Protein AF-T1BD79-F1 (afdb_monomer_lite)

Foldseek 3Di:
DAAEDEQCPDPDGCVVVVVCVVVVHDPVRYDYQVVQQVCLLVDQEAEAEPDDLQADCCCDVPPPDPNPVPHHRPNVSHPYYDYDD

Secondary structure (DSSP, 8-state):
--EE--TT-SSSTTHHHHHHHHTT--GGGEE-HHHHTTTGGG-S-EEEES-SGGG-THHHH-TTSTTTT-----GGGSS-EEEE-

Structure (mmCIF, N/CA/C/O backbone):
data_AF-T1BD79-F1
#
_entry.id   AF-T1BD79-F1
#
loop_
_atom_site.group_PDB
_atom_site.id
_atom_site.type_symbol
_atom_site.label_atom_id
_atom_site.label_alt_id
_atom_site.label_comp_id
_atom_site.label_asym_id
_atom_site.label_entity_id
_atom_site.label_seq_id
_atom_site.pdbx_PDB_ins_code
_atom_site.Cartn_x
_atom_site.Cartn_y
_atom_site.Cartn_z
_atom_site.occupancy
_atom_site.B_iso_or_equiv
_atom_site.auth_seq_id
_atom_site.auth_comp_id
_atom_site.auth_asym_id
_atom_site.auth_atom_id
_atom_site.pdbx_PDB_model_num
ATOM 1 N N . MET A 1 1 ? -6.441 -0.463 14.016 1.00 89.06 1 MET A N 1
ATOM 2 C CA . MET A 1 1 ? -6.729 -0.035 12.630 1.00 89.06 1 MET A CA 1
ATOM 3 C C . MET A 1 1 ? -5.659 0.962 12.242 1.00 89.06 1 MET A C 1
ATOM 5 O O . MET A 1 1 ? -5.380 1.832 13.055 1.00 89.06 1 MET A O 1
ATOM 9 N N . ARG A 1 2 ? -5.038 0.799 11.076 1.00 95.62 2 ARG A N 1
ATOM 10 C CA . ARG A 1 2 ? -3.959 1.659 10.578 1.00 95.62 2 ARG A CA 1
ATOM 11 C C . ARG A 1 2 ? -4.205 1.970 9.098 1.00 95.62 2 ARG A C 1
ATOM 13 O O . ARG A 1 2 ? -4.973 1.254 8.454 1.00 95.62 2 ARG A O 1
ATOM 20 N N . PHE A 1 3 ? -3.575 3.019 8.584 1.00 96.94 3 PHE A N 1
ATOM 21 C CA . PHE A 1 3 ? -3.704 3.517 7.216 1.00 96.94 3 PHE A CA 1
ATOM 22 C C . PHE A 1 3 ? -2.325 3.540 6.542 1.00 96.94 3 PHE A C 1
ATOM 24 O O . PHE A 1 3 ? -1.637 4.559 6.602 1.00 96.94 3 PHE A O 1
ATOM 31 N N . PRO A 1 4 ? -1.912 2.433 5.902 1.00 96.81 4 PRO A N 1
ATOM 32 C CA . PRO A 1 4 ? -0.710 2.404 5.079 1.00 96.81 4 PRO A CA 1
ATOM 33 C C . PRO A 1 4 ? -0.865 3.314 3.861 1.00 96.81 4 PRO A C 1
ATOM 35 O O . PRO A 1 4 ? -1.790 3.129 3.064 1.00 96.81 4 PRO A O 1
ATOM 38 N N . ILE A 1 5 ? 0.038 4.278 3.695 1.00 95.88 5 ILE A N 1
ATOM 39 C CA . ILE A 1 5 ? 0.032 5.209 2.568 1.00 95.88 5 ILE A CA 1
ATOM 40 C C . ILE A 1 5 ? 1.268 4.996 1.708 1.00 95.88 5 ILE A C 1
ATOM 42 O O . ILE A 1 5 ? 2.404 5.185 2.131 1.00 95.88 5 ILE A O 1
ATOM 46 N N . HIS A 1 6 ? 1.027 4.662 0.443 1.00 95.81 6 HIS A N 1
ATOM 47 C CA . HIS A 1 6 ? 2.079 4.659 -0.558 1.00 95.81 6 HIS A CA 1
ATOM 48 C C . HIS A 1 6 ? 2.512 6.106 -0.874 1.00 95.81 6 HIS A C 1
ATOM 50 O O . HIS A 1 6 ? 1.639 6.944 -1.115 1.00 95.81 6 HIS A O 1
ATOM 56 N N . PRO A 1 7 ? 3.818 6.426 -0.972 1.00 92.19 7 PRO A N 1
ATOM 57 C CA . PRO A 1 7 ? 4.300 7.804 -1.153 1.00 92.19 7 PRO A CA 1
ATOM 58 C C . PRO A 1 7 ? 3.775 8.499 -2.421 1.00 92.19 7 PRO A C 1
ATOM 60 O O . PRO A 1 7 ? 3.585 9.714 -2.435 1.00 92.19 7 PRO A O 1
ATOM 63 N N . VAL A 1 8 ? 3.508 7.729 -3.483 1.00 92.75 8 VAL A N 1
ATOM 64 C CA . VAL A 1 8 ? 2.893 8.228 -4.732 1.00 92.75 8 VAL A CA 1
ATOM 65 C C . VAL A 1 8 ? 1.396 7.914 -4.871 1.00 92.75 8 VAL A C 1
ATOM 67 O O . VAL A 1 8 ? 0.856 7.976 -5.973 1.00 92.75 8 VAL A O 1
ATOM 70 N N . ALA A 1 9 ? 0.704 7.553 -3.784 1.00 92.75 9 ALA A N 1
ATOM 71 C CA . ALA A 1 9 ? -0.749 7.390 -3.818 1.00 92.75 9 ALA A CA 1
ATOM 72 C C . ALA A 1 9 ? -1.440 8.724 -4.147 1.00 92.75 9 ALA A C 1
ATOM 74 O O . ALA A 1 9 ? -1.191 9.750 -3.513 1.00 92.75 9 ALA A O 1
ATOM 75 N N . GLY A 1 10 ? -2.342 8.697 -5.130 1.00 91.81 10 GLY A N 1
ATOM 76 C CA . GLY A 1 10 ? -3.050 9.878 -5.620 1.00 91.81 10 GLY A CA 1
ATOM 77 C C . GLY A 1 10 ? -2.353 10.534 -6.815 1.00 91.81 10 GLY A C 1
ATOM 78 O O . GLY A 1 10 ? -1.820 9.864 -7.696 1.00 91.81 10 GLY A O 1
ATOM 79 N N . ARG A 1 11 ? -2.442 11.865 -6.897 1.00 90.88 11 ARG A N 1
ATOM 80 C CA . ARG A 1 11 ? -1.952 12.667 -8.043 1.00 90.88 11 ARG A CA 1
ATOM 81 C C . ARG A 1 11 ? -0.971 13.785 -7.669 1.00 90.88 11 ARG A C 1
ATOM 83 O O . ARG A 1 11 ? -0.537 14.520 -8.547 1.00 90.88 11 ARG A O 1
ATOM 90 N N . MET A 1 12 ? -0.633 13.922 -6.387 1.00 91.31 12 MET A N 1
ATOM 91 C CA . MET A 1 12 ? 0.348 14.891 -5.883 1.00 91.31 12 MET A CA 1
ATOM 92 C C . MET A 1 12 ? 1.127 14.281 -4.707 1.00 91.31 12 MET A C 1
ATOM 94 O O . 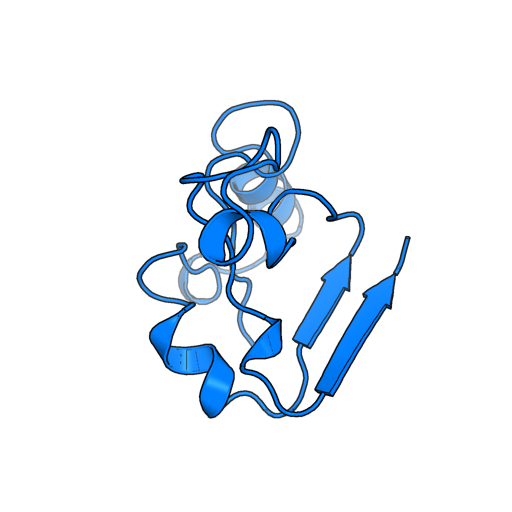MET A 1 12 ? 0.592 13.397 -4.036 1.00 91.31 12 MET A O 1
ATOM 98 N N . PRO A 1 13 ? 2.367 14.715 -4.427 1.00 89.62 13 PRO A N 1
ATOM 99 C CA . PRO A 1 13 ? 3.080 14.283 -3.227 1.00 89.62 13 PRO A CA 1
ATOM 100 C C . PRO A 1 13 ? 2.260 14.567 -1.961 1.00 89.62 13 PRO A C 1
ATOM 102 O O . PRO A 1 13 ? 1.730 15.666 -1.802 1.00 89.62 13 PRO A O 1
ATOM 105 N N . GLY A 1 14 ? 2.125 13.569 -1.084 1.00 87.00 14 GLY A N 1
ATOM 106 C CA . GLY A 1 14 ? 1.362 13.693 0.163 1.00 87.00 14 GLY A CA 1
ATOM 107 C C . GLY A 1 14 ? -0.156 13.840 -0.011 1.00 87.00 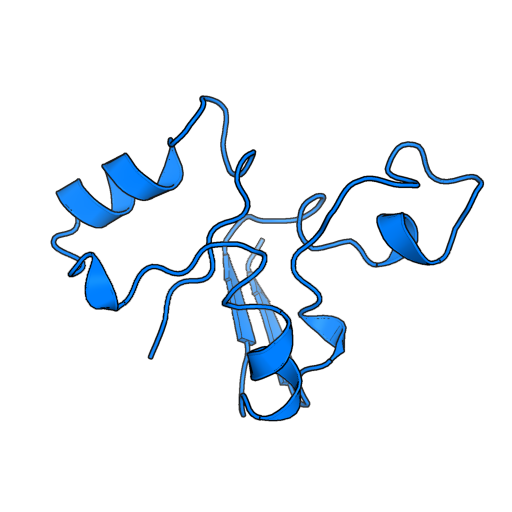14 GLY A C 1
ATOM 108 O O . GLY A 1 14 ? -0.829 14.214 0.948 1.00 87.00 14 GLY A O 1
ATOM 109 N N . HIS A 1 15 ? -0.708 13.549 -1.200 1.00 91.75 15 HIS A N 1
ATOM 110 C CA . HIS A 1 15 ? -2.142 13.707 -1.495 1.00 91.75 15 HIS A CA 1
ATOM 111 C C . HIS A 1 15 ? -3.014 13.054 -0.417 1.00 91.75 15 HIS A C 1
ATOM 113 O O . HIS A 1 15 ? -3.895 13.694 0.151 1.00 91.75 15 HIS A O 1
ATOM 119 N N . MET A 1 16 ? -2.744 11.784 -0.104 1.00 93.12 16 MET A N 1
ATOM 120 C CA . MET A 1 16 ? -3.571 11.047 0.847 1.00 93.12 16 MET A CA 1
ATOM 121 C C . MET A 1 16 ? -3.409 11.531 2.285 1.00 93.12 16 MET A C 1
ATOM 123 O O . MET A 1 16 ? -4.388 11.539 3.023 1.00 93.12 16 MET A O 1
ATOM 127 N N . ASN A 1 17 ? -2.217 11.985 2.677 1.00 90.81 17 ASN A N 1
ATOM 128 C CA . ASN A 1 17 ? -1.978 12.528 4.013 1.00 90.81 17 ASN A CA 1
ATOM 129 C C . ASN A 1 17 ? -2.855 13.759 4.274 1.00 90.81 17 ASN A C 1
ATOM 131 O O . ASN A 1 17 ? -3.444 13.863 5.345 1.00 90.81 17 ASN A O 1
ATOM 135 N N . VAL A 1 18 ? -2.988 14.649 3.281 1.00 93.06 18 VAL A N 1
ATOM 136 C CA . VAL A 1 18 ? -3.853 15.836 3.380 1.00 93.06 18 VAL A CA 1
ATOM 137 C C . VAL A 1 18 ? -5.317 15.428 3.522 1.00 93.06 18 VAL A C 1
ATOM 139 O O . VAL A 1 18 ? -5.973 15.862 4.463 1.00 93.06 18 VAL A O 1
ATOM 142 N N . LEU A 1 19 ? -5.815 14.541 2.654 1.00 94.31 19 LEU A N 1
ATOM 143 C CA . LEU A 1 19 ? -7.218 14.109 2.700 1.00 94.31 19 LEU A CA 1
ATOM 144 C C . LEU A 1 19 ? -7.573 13.384 4.007 1.00 94.31 19 LEU A C 1
ATOM 146 O O . LEU A 1 19 ? -8.658 13.580 4.550 1.00 94.31 19 LEU A O 1
ATOM 150 N N . LEU A 1 20 ? -6.667 12.555 4.533 1.00 94.31 20 LEU A N 1
ATOM 151 C CA . LEU A 1 20 ? -6.877 11.871 5.811 1.00 94.31 20 LEU A CA 1
ATOM 152 C C . LEU A 1 20 ? -6.842 12.843 6.995 1.00 94.31 20 LEU A C 1
ATOM 154 O O . LEU A 1 20 ? -7.641 12.695 7.919 1.00 94.31 20 LEU A O 1
ATOM 158 N N . ALA A 1 21 ? -5.971 13.853 6.954 1.00 92.81 21 ALA A N 1
ATOM 159 C CA . ALA A 1 21 ? -5.948 14.909 7.960 1.00 92.81 21 ALA A CA 1
ATOM 160 C C . ALA A 1 21 ? -7.236 15.752 7.927 1.00 92.81 21 ALA A C 1
ATOM 162 O O . ALA A 1 21 ? -7.817 16.012 8.980 1.00 92.81 21 ALA A O 1
ATOM 163 N N . GLU A 1 22 ? -7.729 16.118 6.738 1.00 94.94 22 GLU A N 1
ATOM 164 C CA . GLU A 1 22 ? -9.018 16.809 6.562 1.00 94.94 22 GLU A CA 1
ATOM 165 C C . GLU A 1 22 ? -10.202 15.969 7.066 1.00 94.94 22 GLU A C 1
ATOM 167 O O . GLU A 1 22 ? -11.146 16.508 7.643 1.00 94.94 22 GLU A O 1
ATOM 172 N N . ALA A 1 23 ? -10.130 14.643 6.917 1.00 95.94 23 ALA A N 1
ATOM 173 C CA . ALA A 1 23 ? -11.108 13.700 7.459 1.00 95.94 23 ALA A CA 1
ATOM 174 C C . ALA A 1 23 ? -10.971 13.454 8.978 1.00 95.94 23 ALA A C 1
ATOM 176 O O . ALA A 1 23 ? -11.763 12.700 9.548 1.00 95.94 23 ALA A O 1
ATOM 177 N N . GLY A 1 24 ? -9.990 14.071 9.647 1.00 95.56 24 GLY A N 1
ATOM 178 C CA . GLY A 1 24 ? -9.790 13.971 11.094 1.00 95.56 24 GLY A CA 1
ATOM 179 C C . GLY A 1 24 ? -9.108 12.683 11.563 1.00 95.56 24 GLY A C 1
ATOM 180 O O . GLY A 1 24 ? -9.250 12.310 12.729 1.00 95.56 24 GLY A O 1
ATOM 181 N N . ILE A 1 25 ? -8.378 11.987 10.688 1.00 96.06 25 ILE A N 1
ATOM 182 C CA . ILE A 1 25 ? -7.624 10.786 11.062 1.00 96.06 25 ILE A CA 1
ATOM 183 C C . ILE A 1 25 ? -6.348 11.185 11.826 1.00 96.06 25 ILE A C 1
ATOM 185 O O . ILE A 1 25 ? -5.567 11.994 11.319 1.00 96.06 25 ILE A O 1
ATOM 189 N N . PRO A 1 26 ? -6.092 10.618 13.022 1.00 95.38 26 PRO A N 1
ATOM 190 C CA . PRO A 1 26 ? -4.855 10.868 13.755 1.00 95.38 26 PRO A CA 1
ATOM 191 C C . PRO A 1 26 ? -3.619 10.415 12.971 1.00 95.38 26 PRO A C 1
ATOM 193 O O . PRO A 1 26 ? -3.583 9.292 12.466 1.00 95.38 26 PRO A O 1
ATOM 196 N N . TYR A 1 27 ? -2.579 11.254 12.941 1.00 90.75 27 TYR A N 1
ATOM 197 C CA . TYR A 1 27 ? -1.322 10.959 12.240 1.00 90.75 27 TYR A CA 1
ATOM 198 C C . TYR A 1 27 ? -0.656 9.659 12.705 1.00 90.75 27 TYR A C 1
ATOM 200 O O . TYR A 1 27 ? -0.061 8.967 11.895 1.00 90.75 27 TYR A O 1
ATOM 208 N N . GLU A 1 28 ? -0.815 9.289 13.975 1.00 93.38 28 GLU A N 1
ATOM 209 C CA . GLU A 1 28 ? -0.276 8.052 14.565 1.00 93.38 28 GLU A CA 1
ATOM 210 C C . GLU A 1 28 ? -0.839 6.771 13.928 1.00 93.38 28 GLU A C 1
ATOM 212 O O . GLU A 1 28 ? -0.255 5.695 14.051 1.00 93.38 28 GLU A O 1
ATOM 217 N N . LEU A 1 29 ? -2.003 6.868 13.277 1.00 95.62 29 LEU A N 1
ATOM 218 C CA . LEU A 1 29 ? -2.612 5.749 12.563 1.00 95.62 29 LEU A CA 1
ATOM 219 C C . LEU A 1 29 ? -2.147 5.669 11.109 1.00 95.62 29 LEU A C 1
ATOM 221 O O . LEU A 1 29 ? -2.439 4.669 10.456 1.00 95.62 29 LEU A O 1
ATOM 225 N N . ILE A 1 30 ? -1.480 6.700 10.592 1.00 95.06 30 ILE A N 1
ATOM 226 C CA . ILE A 1 30 ? -0.964 6.753 9.225 1.00 95.06 30 ILE A CA 1
ATOM 227 C C . ILE A 1 30 ? 0.441 6.162 9.234 1.00 95.06 30 ILE A C 1
ATOM 229 O O . ILE A 1 30 ? 1.284 6.593 10.012 1.00 95.06 30 ILE A O 1
ATOM 233 N N . GLN A 1 31 ? 0.679 5.186 8.365 1.00 96.25 31 GLN A N 1
ATOM 234 C CA . GLN A 1 31 ? 1.973 4.521 8.237 1.00 96.25 31 GLN A CA 1
ATOM 235 C C . GLN A 1 31 ? 2.552 4.765 6.857 1.00 96.25 31 GLN A C 1
ATOM 237 O O . GLN A 1 31 ? 1.812 4.797 5.865 1.00 96.25 31 GLN A O 1
ATOM 242 N N . ASP A 1 32 ? 3.869 4.899 6.796 1.00 95.25 32 ASP A N 1
ATOM 243 C CA . ASP A 1 32 ? 4.587 4.844 5.532 1.00 95.25 32 ASP A CA 1
ATOM 244 C C . ASP A 1 32 ? 4.745 3.393 5.033 1.00 95.25 32 ASP A C 1
ATOM 246 O O . ASP A 1 32 ? 4.218 2.430 5.605 1.00 95.25 32 ASP A O 1
ATOM 250 N N . LEU A 1 33 ? 5.403 3.245 3.885 1.00 94.94 33 LEU A N 1
ATOM 251 C CA . LEU A 1 33 ? 5.556 1.962 3.207 1.00 94.94 33 LEU A CA 1
ATOM 252 C C . LEU A 1 33 ? 6.470 1.016 3.999 1.00 94.94 33 LEU A C 1
ATOM 254 O O . LEU A 1 33 ? 6.180 -0.179 4.109 1.00 94.94 33 LEU A O 1
ATOM 258 N N . GLU A 1 34 ? 7.570 1.544 4.528 1.00 95.88 34 GLU A N 1
ATOM 259 C CA . GLU A 1 34 ? 8.582 0.805 5.274 1.00 95.88 34 GLU A CA 1
ATOM 260 C C . GLU A 1 34 ? 8.052 0.295 6.619 1.00 95.88 34 GLU A C 1
ATOM 262 O O . GLU A 1 34 ? 8.360 -0.836 7.002 1.00 95.88 34 GLU A O 1
ATOM 267 N N . GLU A 1 35 ? 7.223 1.083 7.303 1.00 96.25 35 GLU A N 1
ATOM 268 C CA . GLU A 1 35 ? 6.553 0.705 8.548 1.00 96.25 35 GLU A CA 1
ATOM 269 C C . GLU A 1 35 ? 5.441 -0.324 8.319 1.00 96.25 35 GLU A C 1
ATOM 271 O O . GLU A 1 35 ? 5.300 -1.269 9.096 1.00 96.25 35 GLU A O 1
ATOM 276 N N . ALA A 1 36 ? 4.651 -0.170 7.250 1.00 96.88 36 ALA A N 1
ATOM 277 C CA . ALA A 1 36 ? 3.486 -1.019 7.013 1.00 96.88 36 ALA A CA 1
ATOM 278 C C . ALA A 1 36 ? 3.836 -2.421 6.487 1.00 96.88 36 ALA A C 1
ATOM 280 O O . ALA A 1 36 ? 3.205 -3.408 6.873 1.00 96.88 36 ALA A O 1
ATOM 281 N N . ASN A 1 37 ? 4.829 -2.541 5.598 1.00 97.38 37 ASN A N 1
ATOM 282 C CA . ASN A 1 37 ? 5.127 -3.808 4.918 1.00 97.38 37 ASN A CA 1
ATOM 283 C C . ASN A 1 37 ? 5.472 -4.985 5.860 1.00 97.38 37 ASN A C 1
ATOM 285 O O . ASN A 1 37 ? 4.994 -6.101 5.615 1.00 97.38 37 ASN A O 1
ATOM 289 N N . PRO A 1 38 ? 6.245 -4.788 6.946 1.00 97.69 38 PRO A N 1
ATOM 290 C CA . PRO A 1 38 ? 6.494 -5.828 7.943 1.00 97.69 38 PRO A CA 1
ATOM 291 C C . PRO A 1 38 ? 5.246 -6.271 8.723 1.00 97.69 38 PRO A C 1
ATOM 293 O O . PRO A 1 38 ? 5.235 -7.384 9.251 1.00 97.69 38 PRO A O 1
ATOM 296 N N . GLU A 1 39 ? 4.204 -5.435 8.804 1.00 96.69 39 GLU A N 1
ATOM 297 C CA . GLU A 1 39 ? 2.987 -5.729 9.570 1.00 96.69 39 GLU A CA 1
ATOM 298 C C . GLU A 1 39 ? 1.981 -6.588 8.792 1.00 96.69 39 GLU A C 1
ATOM 300 O O . GLU A 1 39 ? 1.253 -7.360 9.416 1.00 96.69 39 GLU A O 1
ATOM 305 N N . PHE A 1 40 ? 1.950 -6.529 7.452 1.00 97.19 40 PHE A N 1
ATOM 306 C CA . PHE A 1 40 ? 0.939 -7.234 6.642 1.00 97.19 40 PHE A CA 1
ATOM 307 C C . PHE A 1 40 ? 0.757 -8.732 6.957 1.00 97.19 40 PHE A C 1
ATOM 309 O O . PHE A 1 40 ? -0.396 -9.159 7.015 1.00 97.19 40 PHE A O 1
ATOM 316 N N . PRO A 1 41 ? 1.808 -9.538 7.227 1.00 97.00 41 PRO A N 1
ATOM 317 C CA . PRO A 1 41 ? 1.634 -10.941 7.622 1.00 97.00 41 PRO A CA 1
ATOM 318 C C . PRO A 1 41 ? 0.833 -11.154 8.917 1.00 97.00 41 PRO A C 1
ATOM 320 O O . PRO A 1 41 ? 0.328 -12.250 9.147 1.00 97.00 41 PRO A O 1
ATOM 323 N N . GLN A 1 42 ? 0.748 -10.135 9.778 1.00 96.12 42 GLN A N 1
ATOM 324 C CA . GLN A 1 42 ? 0.027 -10.168 11.055 1.00 96.12 42 GLN A CA 1
ATOM 325 C C . GLN A 1 42 ? -1.342 -9.474 10.987 1.00 96.12 42 GLN A C 1
ATOM 327 O O . GLN A 1 42 ? -2.087 -9.489 11.964 1.00 96.12 42 GLN A O 1
ATOM 332 N N . VAL A 1 43 ? -1.682 -8.852 9.856 1.00 96.50 43 VAL A N 1
ATOM 333 C CA . VAL A 1 43 ? -2.956 -8.152 9.664 1.00 96.50 43 VAL A CA 1
ATOM 334 C C . VAL A 1 43 ? -4.029 -9.149 9.242 1.00 96.50 43 VAL A C 1
ATOM 336 O O . VAL A 1 43 ? -3.870 -9.830 8.238 1.00 96.50 43 VAL A O 1
ATOM 339 N N . ASP A 1 44 ? -5.159 -9.194 9.951 1.00 96.25 44 ASP A N 1
ATOM 340 C CA . ASP A 1 44 ? -6.258 -10.118 9.631 1.00 96.25 44 ASP A CA 1
ATOM 341 C C . ASP A 1 44 ? -6.919 -9.834 8.272 1.00 96.25 44 ASP A C 1
ATOM 343 O O . ASP A 1 44 ? -7.293 -10.755 7.540 1.00 96.25 44 ASP A O 1
ATOM 347 N N . VAL A 1 45 ? -7.123 -8.547 7.964 1.00 97.06 45 VAL A N 1
ATOM 348 C CA . VAL A 1 45 ? -7.834 -8.072 6.771 1.00 97.06 45 VAL A CA 1
ATOM 349 C C . VAL A 1 45 ? -7.224 -6.766 6.269 1.00 97.06 45 VAL A C 1
ATOM 351 O O . VAL A 1 45 ? -7.115 -5.799 7.023 1.00 97.06 45 VAL A O 1
ATOM 354 N N . VAL A 1 46 ? -6.921 -6.708 4.972 1.00 98.00 46 VAL A N 1
ATOM 355 C CA . VAL A 1 46 ? -6.561 -5.476 4.260 1.00 98.00 46 VAL A CA 1
ATOM 356 C C . VAL A 1 46 ? -7.737 -5.013 3.404 1.00 98.00 46 VAL A C 1
ATOM 358 O O . VAL A 1 46 ? -8.276 -5.772 2.597 1.00 98.00 46 VAL A O 1
ATOM 361 N N . LEU A 1 47 ? -8.126 -3.749 3.565 1.00 97.94 47 LEU A N 1
ATOM 362 C CA . LEU A 1 47 ? -9.131 -3.092 2.735 1.00 97.94 47 LEU A CA 1
ATOM 363 C C . LEU A 1 47 ? -8.454 -2.066 1.826 1.00 97.94 47 LEU A C 1
ATOM 365 O O . LEU A 1 47 ? -7.900 -1.078 2.303 1.00 97.94 47 LEU A O 1
ATOM 369 N N . VAL A 1 48 ? -8.533 -2.286 0.519 1.00 97.38 48 VAL A N 1
ATOM 370 C CA . VAL A 1 48 ? -7.987 -1.391 -0.501 1.00 97.38 48 VAL A CA 1
ATOM 371 C C . VAL A 1 48 ? -9.119 -0.601 -1.137 1.00 97.38 48 VAL A C 1
ATOM 373 O O . VAL A 1 48 ? -10.075 -1.184 -1.648 1.00 97.38 48 VAL A O 1
ATOM 376 N N . ILE A 1 49 ? -8.993 0.724 -1.139 1.00 96.00 49 ILE A N 1
ATOM 377 C CA . ILE A 1 49 ? -9.985 1.638 -1.708 1.00 96.00 49 ILE A CA 1
ATOM 378 C C . ILE A 1 49 ? -9.315 2.45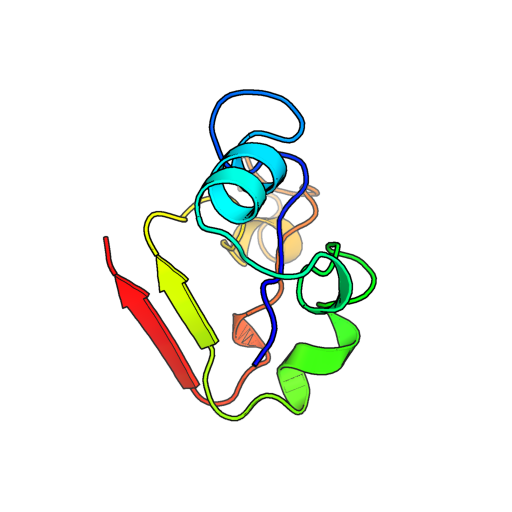6 -2.811 1.00 96.00 49 ILE A C 1
ATOM 380 O O . ILE A 1 49 ? -8.402 3.232 -2.537 1.00 96.00 49 ILE A O 1
ATOM 384 N N . GLY A 1 50 ? -9.754 2.275 -4.060 1.00 94.62 50 GLY A N 1
ATOM 385 C CA . GLY A 1 50 ? -9.342 3.116 -5.192 1.00 94.62 50 GLY A CA 1
ATOM 386 C C . GLY A 1 50 ? -7.864 3.020 -5.596 1.00 94.62 50 GLY A C 1
ATOM 387 O O . GLY A 1 50 ? -7.396 3.843 -6.381 1.00 94.62 50 GLY A O 1
ATOM 388 N N . ALA A 1 51 ? -7.121 2.033 -5.087 1.00 95.44 51 ALA A N 1
ATOM 389 C CA . ALA A 1 51 ? -5.722 1.803 -5.436 1.00 95.44 51 ALA A CA 1
ATOM 390 C C . ALA A 1 51 ? -5.563 0.600 -6.377 1.00 95.44 51 ALA A C 1
ATOM 392 O O . ALA A 1 51 ? -6.314 -0.375 -6.305 1.00 95.44 51 ALA A O 1
ATOM 393 N N . ASN A 1 52 ? -4.573 0.677 -7.269 1.00 94.25 52 ASN A N 1
ATOM 394 C CA . ASN A 1 52 ? -4.260 -0.385 -8.225 1.00 94.25 52 ASN A CA 1
ATOM 395 C C . ASN A 1 52 ? -2.743 -0.572 -8.356 1.00 94.25 52 ASN A C 1
ATOM 397 O O . ASN A 1 52 ? -2.198 -1.544 -7.854 1.00 94.25 52 ASN A O 1
ATOM 401 N N . ASP A 1 53 ? -2.035 0.393 -8.940 1.00 95.38 53 ASP A N 1
ATOM 402 C CA . ASP A 1 53 ? -0.613 0.215 -9.270 1.00 95.38 53 ASP A CA 1
ATOM 403 C C . ASP A 1 53 ? 0.271 0.095 -8.017 1.00 95.38 53 ASP A C 1
ATOM 405 O O . ASP A 1 53 ? 1.159 -0.749 -7.954 1.00 95.38 53 ASP A O 1
ATOM 409 N N . VAL A 1 54 ? -0.038 0.870 -6.972 1.00 95.81 54 VAL A N 1
ATOM 410 C CA . VAL A 1 54 ? 0.706 0.915 -5.696 1.00 95.81 54 VAL A CA 1
ATOM 411 C C . VAL A 1 54 ? 0.584 -0.348 -4.829 1.00 95.81 54 VAL A C 1
ATOM 413 O O . VAL A 1 54 ? 1.230 -0.439 -3.787 1.00 95.81 54 VAL A O 1
ATOM 416 N N . ILE A 1 55 ? -0.250 -1.306 -5.238 1.00 97.00 55 ILE A N 1
ATOM 417 C CA . ILE A 1 55 ? -0.434 -2.609 -4.579 1.00 97.00 55 ILE A CA 1
ATOM 418 C C . ILE A 1 55 ? -0.137 -3.782 -5.525 1.00 97.00 55 ILE A C 1
ATOM 420 O O . ILE A 1 55 ? -0.395 -4.934 -5.180 1.00 97.00 55 ILE A O 1
ATOM 424 N N . ASN A 1 56 ? 0.324 -3.513 -6.751 1.00 96.62 56 ASN A N 1
ATOM 425 C CA . ASN A 1 56 ? 0.413 -4.535 -7.785 1.00 96.62 56 ASN A CA 1
ATOM 426 C C . ASN A 1 56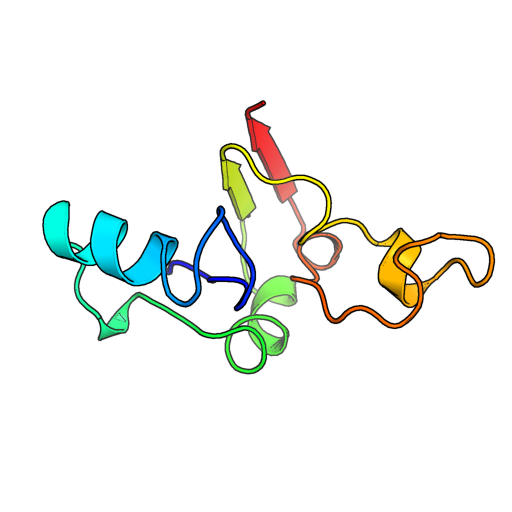 ? 1.680 -5.398 -7.601 1.00 96.62 56 ASN A C 1
ATOM 428 O O . ASN A 1 56 ? 2.783 -4.892 -7.824 1.00 96.62 56 ASN A O 1
ATOM 432 N N . PRO A 1 57 ? 1.563 -6.701 -7.270 1.00 96.44 57 PRO A N 1
ATOM 433 C CA . PRO A 1 57 ? 2.715 -7.566 -7.005 1.00 96.44 57 PRO A CA 1
ATOM 434 C C . PRO A 1 57 ? 3.645 -7.757 -8.212 1.00 96.44 57 PRO A C 1
ATOM 436 O O . PRO A 1 57 ? 4.806 -8.134 -8.023 1.00 96.44 57 PRO A O 1
ATOM 439 N N . ASP A 1 58 ? 3.192 -7.447 -9.432 1.00 96.81 58 ASP A N 1
ATOM 440 C CA . ASP A 1 58 ? 4.034 -7.462 -10.633 1.00 96.81 58 ASP A CA 1
ATOM 441 C C . ASP A 1 58 ? 5.248 -6.538 -10.509 1.00 96.81 58 ASP A C 1
ATOM 443 O O . ASP A 1 58 ? 6.294 -6.826 -11.090 1.00 96.81 58 ASP A O 1
ATOM 447 N N . ALA A 1 59 ? 5.145 -5.472 -9.711 1.00 96.81 59 ALA A N 1
ATOM 448 C CA . ALA A 1 59 ? 6.260 -4.572 -9.445 1.00 96.81 59 ALA A CA 1
ATOM 449 C C . ALA A 1 59 ? 7.463 -5.278 -8.787 1.00 96.81 59 ALA A C 1
ATOM 451 O O . ALA A 1 59 ? 8.604 -4.869 -8.993 1.00 96.81 59 ALA A O 1
ATOM 452 N N . ARG A 1 60 ? 7.233 -6.370 -8.039 1.00 94.44 60 ARG A N 1
ATOM 453 C CA . ARG A 1 60 ? 8.295 -7.181 -7.411 1.00 94.44 60 ARG A CA 1
ATOM 454 C C . ARG A 1 60 ? 8.664 -8.417 -8.226 1.00 94.44 60 ARG A C 1
ATOM 456 O O . ARG A 1 60 ? 9.829 -8.796 -8.270 1.00 94.44 60 ARG A O 1
ATOM 463 N N . ASN A 1 61 ? 7.673 -9.057 -8.845 1.00 94.06 61 ASN A N 1
ATOM 464 C CA . ASN A 1 61 ? 7.815 -10.430 -9.339 1.00 94.06 61 ASN A CA 1
ATOM 465 C C . ASN A 1 61 ? 7.973 -10.539 -10.861 1.00 94.06 61 ASN A C 1
ATOM 467 O O . ASN A 1 61 ? 8.348 -11.604 -11.351 1.00 94.06 61 ASN A O 1
ATOM 471 N N . ASN A 1 62 ? 7.682 -9.477 -11.619 1.00 9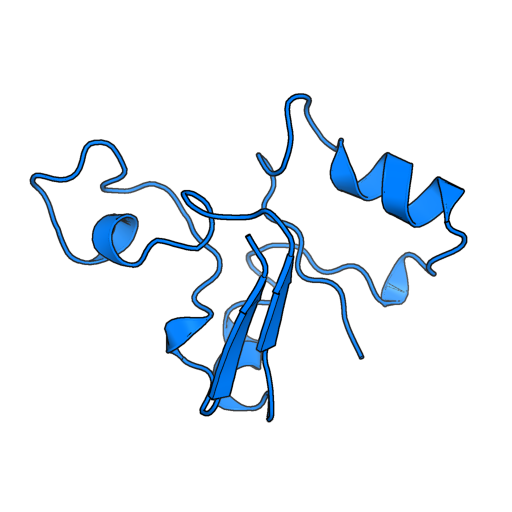5.81 62 ASN A N 1
ATOM 472 C CA . ASN A 1 62 ? 7.628 -9.530 -13.077 1.00 95.81 62 ASN A CA 1
ATOM 473 C C . ASN A 1 62 ? 8.569 -8.497 -13.727 1.00 95.81 62 ASN A C 1
ATOM 475 O O . ASN A 1 62 ? 8.156 -7.356 -13.928 1.00 95.81 62 ASN A O 1
ATOM 479 N N . PRO A 1 63 ? 9.787 -8.894 -14.148 1.00 95.50 63 PRO A N 1
ATOM 480 C CA . PRO A 1 63 ? 10.733 -8.014 -14.843 1.00 95.50 63 PRO A CA 1
ATOM 481 C C . PRO A 1 63 ? 10.214 -7.374 -16.139 1.00 95.50 63 PRO A C 1
ATOM 483 O O . PRO A 1 63 ? 10.772 -6.379 -16.589 1.00 95.50 63 PRO A O 1
ATOM 486 N N . GLY A 1 64 ? 9.174 -7.940 -16.761 1.00 96.69 64 GLY A N 1
ATOM 487 C CA . GLY A 1 64 ? 8.537 -7.380 -17.956 1.00 96.69 64 GLY A CA 1
ATOM 488 C C . GLY A 1 64 ? 7.448 -6.347 -17.658 1.00 96.69 64 GLY A C 1
ATOM 489 O O . GLY A 1 64 ? 6.908 -5.748 -18.588 1.00 96.69 64 GLY A O 1
ATOM 490 N N . SER A 1 65 ? 7.095 -6.147 -16.386 1.00 96.44 65 SER A N 1
ATOM 491 C CA . SER A 1 65 ? 6.101 -5.158 -15.979 1.00 96.44 65 SER A CA 1
ATOM 492 C C . SER A 1 65 ? 6.663 -3.739 -16.104 1.00 96.44 65 SER A C 1
ATOM 494 O O . SER A 1 65 ? 7.795 -3.497 -15.684 1.00 96.44 65 SER A O 1
ATOM 496 N N . PRO A 1 66 ? 5.872 -2.758 -16.576 1.00 95.19 66 PRO A N 1
ATOM 497 C CA . PRO A 1 66 ? 6.271 -1.351 -16.523 1.00 95.19 66 PRO A CA 1
ATOM 498 C C . PRO A 1 66 ? 6.434 -0.833 -15.085 1.00 95.19 66 PRO A C 1
ATOM 500 O O . PRO A 1 66 ? 7.030 0.220 -14.884 1.00 95.19 66 PRO A O 1
ATOM 503 N N . LEU A 1 67 ? 5.903 -1.559 -14.094 1.00 94.94 67 LEU A N 1
ATOM 504 C CA . LEU A 1 67 ? 6.026 -1.240 -12.672 1.00 94.94 67 LEU A CA 1
ATOM 505 C C . LEU A 1 67 ? 7.225 -1.935 -12.010 1.00 94.94 67 LEU A C 1
ATOM 507 O O . LEU A 1 67 ? 7.419 -1.776 -10.809 1.00 94.94 67 LEU A O 1
ATOM 511 N N . TYR A 1 68 ? 8.007 -2.739 -12.735 1.00 96.81 68 TYR A N 1
ATOM 512 C CA . TYR A 1 68 ? 9.071 -3.527 -12.118 1.00 96.81 68 TYR A CA 1
ATOM 513 C C . TYR A 1 68 ? 10.103 -2.645 -11.399 1.00 96.81 68 TYR A C 1
ATOM 515 O O . TYR A 1 68 ? 10.630 -1.689 -11.967 1.00 96.81 68 TYR A O 1
ATOM 523 N N . GLY A 1 69 ? 10.393 -2.977 -10.141 1.00 95.00 69 GLY A N 1
ATOM 524 C CA . GLY A 1 69 ? 11.287 -2.218 -9.266 1.00 95.00 69 GLY A CA 1
ATOM 525 C C . GLY A 1 69 ? 10.623 -1.057 -8.521 1.00 95.00 69 GLY A C 1
ATOM 526 O O . GLY A 1 69 ? 11.265 -0.460 -7.658 1.00 95.00 69 GLY A O 1
ATOM 527 N N . MET A 1 70 ? 9.353 -0.744 -8.797 1.00 96.06 70 MET A N 1
ATOM 528 C CA . MET A 1 70 ? 8.584 0.205 -7.994 1.00 96.06 70 MET A CA 1
ATOM 529 C C . MET A 1 70 ? 8.303 -0.409 -6.609 1.00 96.06 70 MET A C 1
ATOM 531 O O . MET A 1 70 ? 7.754 -1.512 -6.540 1.00 96.06 70 MET A O 1
ATOM 535 N N . PRO A 1 71 ? 8.650 0.270 -5.498 1.00 95.81 71 PRO A N 1
ATOM 536 C CA . PRO A 1 71 ? 8.173 -0.124 -4.176 1.00 95.81 71 PRO A CA 1
ATOM 537 C C . PRO A 1 71 ? 6.645 -0.165 -4.176 1.00 95.81 71 PRO A C 1
ATOM 539 O O . PRO A 1 71 ? 6.020 0.669 -4.817 1.00 95.81 71 PRO A O 1
ATOM 542 N N . ILE A 1 72 ? 6.047 -1.130 -3.485 1.00 97.12 72 ILE A N 1
ATOM 543 C CA . ILE A 1 72 ? 4.590 -1.265 -3.364 1.00 97.12 72 ILE A CA 1
ATOM 544 C C . ILE A 1 72 ? 4.217 -1.599 -1.921 1.00 97.12 72 ILE A C 1
ATOM 546 O O . ILE A 1 72 ? 5.058 -2.047 -1.136 1.00 97.12 72 ILE A O 1
ATOM 550 N N . LEU A 1 73 ? 2.939 -1.430 -1.589 1.00 97.94 73 LEU A N 1
ATOM 551 C CA . LEU A 1 73 ? 2.361 -2.035 -0.393 1.00 97.94 73 LEU A CA 1
ATOM 552 C C . LEU A 1 73 ? 2.125 -3.526 -0.663 1.00 97.94 73 LEU A C 1
ATOM 554 O O . LEU A 1 73 ? 1.346 -3.894 -1.544 1.00 97.94 73 LEU A O 1
ATOM 558 N N . GLU A 1 74 ? 2.793 -4.384 0.101 1.00 97.25 74 GLU A N 1
ATOM 559 C CA . GLU A 1 74 ? 2.821 -5.842 -0.076 1.00 97.25 74 GLU A CA 1
ATOM 560 C C . GLU A 1 74 ? 1.586 -6.514 0.549 1.00 97.25 74 GLU A C 1
ATOM 562 O O . GLU A 1 74 ? 1.682 -7.453 1.343 1.00 97.25 74 GLU A O 1
ATOM 567 N N . ILE A 1 75 ? 0.402 -6.004 0.196 1.00 97.00 75 ILE A N 1
ATOM 568 C CA . ILE A 1 75 ? -0.897 -6.404 0.756 1.00 97.00 75 ILE A CA 1
ATOM 569 C C . ILE A 1 75 ? -1.241 -7.879 0.510 1.00 97.00 75 ILE A C 1
ATOM 571 O O . ILE A 1 75 ? -2.115 -8.434 1.170 1.00 97.00 75 ILE A O 1
ATOM 575 N N . ASP A 1 76 ? -0.576 -8.512 -0.456 1.00 95.56 76 ASP A N 1
ATOM 576 C CA . ASP A 1 76 ? -0.682 -9.936 -0.772 1.00 95.56 76 ASP A CA 1
ATOM 577 C C . ASP A 1 76 ? -0.109 -10.834 0.333 1.00 95.56 76 ASP A C 1
ATOM 579 O O . ASP A 1 76 ? -0.391 -12.030 0.358 1.00 95.56 76 ASP A O 1
ATOM 583 N N . ARG A 1 77 ? 0.661 -10.267 1.271 1.00 96.44 77 ARG A N 1
ATOM 584 C CA . ARG A 1 77 ? 1.146 -10.980 2.458 1.00 96.44 77 ARG A CA 1
ATOM 585 C C . ARG A 1 77 ? 0.090 -11.137 3.551 1.00 96.44 77 ARG A C 1
ATOM 587 O O . ARG A 1 77 ? 0.300 -11.938 4.459 1.00 96.44 77 ARG A O 1
ATOM 594 N N . ALA A 1 78 ? -1.016 -10.396 3.483 1.00 97.31 78 ALA A N 1
ATOM 595 C CA . ALA A 1 78 ? -2.115 -10.544 4.428 1.00 97.31 78 ALA A CA 1
ATOM 596 C C . ALA A 1 78 ? -3.006 -11.752 4.066 1.00 97.31 78 ALA A C 1
ATOM 598 O O . ALA A 1 78 ? -3.191 -12.046 2.883 1.00 97.31 78 ALA A O 1
ATOM 599 N N . PRO A 1 79 ? -3.632 -12.438 5.043 1.00 96.00 79 PRO A N 1
ATOM 600 C CA . PRO A 1 79 ? -4.479 -13.604 4.782 1.00 96.00 79 PRO A CA 1
ATOM 601 C C . PRO A 1 79 ? -5.739 -13.282 3.970 1.00 96.00 79 PRO A C 1
ATOM 603 O O . PRO A 1 79 ? -6.274 -14.154 3.282 1.00 96.00 79 PRO A O 1
ATOM 606 N N . LYS A 1 80 ? -6.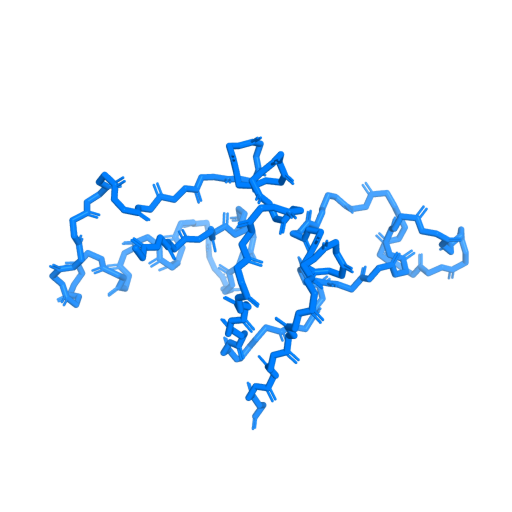259 -12.053 4.085 1.00 97.56 80 LYS A N 1
ATOM 607 C CA . LYS A 1 80 ? -7.471 -11.605 3.393 1.00 97.56 80 LYS A CA 1
ATOM 608 C C . LYS A 1 80 ? -7.322 -10.173 2.914 1.00 97.56 80 LYS A C 1
ATOM 610 O O . LYS A 1 80 ? -7.055 -9.273 3.705 1.00 97.56 80 LYS A O 1
ATOM 615 N N . THR A 1 81 ? -7.634 -9.964 1.642 1.00 96.88 81 THR A N 1
ATOM 616 C CA . THR A 1 81 ? -7.579 -8.651 1.005 1.00 96.88 81 THR A CA 1
ATOM 617 C C . THR A 1 81 ? -8.860 -8.410 0.223 1.00 96.88 81 THR A C 1
ATOM 619 O O . THR A 1 81 ? -9.261 -9.239 -0.594 1.00 96.88 81 THR A O 1
ATOM 622 N N . LEU A 1 82 ? -9.511 -7.275 0.476 1.00 97.31 82 LEU A N 1
ATOM 623 C CA . LEU A 1 82 ? -10.674 -6.812 -0.274 1.00 97.31 82 LEU A CA 1
ATOM 624 C C . LEU A 1 82 ? -10.308 -5.551 -1.043 1.00 97.31 82 LEU A C 1
ATOM 626 O O . LEU A 1 82 ? -9.767 -4.609 -0.471 1.00 97.31 82 LEU A O 1
ATOM 630 N N . VAL A 1 83 ? -10.637 -5.529 -2.331 1.00 96.62 83 VAL A N 1
ATOM 631 C CA . VAL A 1 83 ? -10.368 -4.389 -3.208 1.00 96.62 83 VAL A CA 1
ATOM 632 C C . VAL A 1 83 ? -11.689 -3.801 -3.676 1.00 96.62 83 VAL A C 1
ATOM 634 O O . VAL A 1 83 ? -12.486 -4.487 -4.313 1.00 96.62 83 VAL A O 1
ATOM 637 N N . ILE A 1 84 ? -11.900 -2.526 -3.365 1.00 95.75 84 ILE A N 1
ATOM 638 C CA . ILE A 1 84 ? -13.021 -1.724 -3.847 1.00 95.75 84 ILE A CA 1
ATOM 639 C C . ILE A 1 84 ? -12.482 -0.804 -4.942 1.00 95.75 84 ILE A C 1
ATOM 641 O O . ILE A 1 84 ? -11.576 0.000 -4.694 1.00 95.75 84 ILE A O 1
ATOM 645 N N . LYS A 1 85 ? -13.026 -0.963 -6.150 1.00 88.19 85 LYS A N 1
ATOM 646 C CA . LYS A 1 85 ? -12.689 -0.174 -7.337 1.00 88.19 85 LYS A CA 1
ATOM 647 C C . LYS A 1 85 ? -13.874 0.677 -7.754 1.00 88.19 85 LYS A C 1
ATOM 649 O O . LYS A 1 85 ? -15.002 0.137 -7.713 1.00 88.19 85 LYS A O 1
#

Organism: NCBI:txid410659

Radius of gyration: 12.87 Å; chains: 1; bounding box: 24×30×32 Å

pLDDT: mean 95.19, std 2.3, range [87.0, 98.0]

InterPro domains:
  IPR029035 DHS-like NAD/FAD-binding domain superfamily [SSF52467] (2-85)
  IPR034300 NADP transhydrogenase beta-like domain [PF02233] (2-85)

Sequence (85 aa):
MRFPIHPVAGRMPGHMNVLLAEAGIPYELIQDLEEANPEFPQVDVVLVIGANDVINPDARNNPGSPLYGMPILEIDRAPKTLVIK